Protein AF-X1AVU7-F1 (afdb_monomer)

Secondary structure (DSSP, 8-state):
-EEHHHHGGGS-EETTTTEE-HHHHHHTT--GGGSPPEE-TT-EEEE--HHHHHHTTPPTTPEEE----HHHHHT--

pLDDT: mean 89.73, std 10.01, range [40.91, 96.62]

Sequence (77 aa):
KTDWTQASRTMLFNINKLKWDKDFIKSVGIDFTKLPEAIPPGSIIGFVNCVVSEELDLPKGIPVIAAGGDQQCAATI

Organism: NCBI:txid412755

Nearest PDB structures (foldseek):
  3kzb-assembly1_A-2  TM=8.732E-01  e=1.433E-03  Chromobacterium violaceum
  5ya1-assembly2_B  TM=8.173E-01  e=2.157E-03  Escherichia coli K-12
  3hz6-assembly1_A  TM=8.773E-01  e=5.995E-03  Chromobacterium violaceum
  5ya0-assembly2_B  TM=8.107E-01  e=4.886E-03  Escherichia coli K-12
  5ya2-assembly2_B  TM=8.134E-01  e=5.995E-03  Escherichia coli K-12

Structure (mmCIF, N/CA/C/O backbone):
data_AF-X1AVU7-F1
#
_entry.id   AF-X1AVU7-F1
#
loop_
_atom_site.group_PDB
_atom_site.id
_atom_site.type_symbol
_atom_site.label_atom_id
_atom_site.label_alt_id
_atom_site.label_comp_id
_atom_site.label_asym_id
_atom_site.label_entity_id
_atom_site.label_seq_id
_atom_site.pdbx_PDB_ins_code
_atom_site.Cartn_x
_atom_site.Cartn_y
_atom_site.Cartn_z
_atom_site.occupancy
_atom_site.B_iso_or_equiv
_atom_site.auth_seq_id
_atom_site.auth_comp_id
_atom_site.auth_asym_id
_atom_site.auth_atom_id
_atom_site.pdbx_PDB_model_num
ATOM 1 N N . LYS A 1 1 ? 1.723 2.103 -1.288 1.00 89.38 1 LYS A N 1
ATOM 2 C CA . LYS A 1 1 ? 0.462 1.411 -1.656 1.00 89.38 1 LYS A CA 1
ATOM 3 C C . LYS A 1 1 ? 0.520 -0.012 -1.105 1.00 89.38 1 LYS A C 1
ATOM 5 O O . LYS A 1 1 ? 1.626 -0.518 -0.971 1.00 89.38 1 LYS A O 1
ATOM 10 N N . THR A 1 2 ? -0.609 -0.623 -0.758 1.00 90.62 2 THR A N 1
ATOM 11 C CA . THR A 1 2 ? -0.715 -2.016 -0.281 1.00 90.62 2 THR A CA 1
ATOM 12 C C . THR A 1 2 ? -1.966 -2.664 -0.870 1.00 90.62 2 THR A C 1
ATOM 14 O O . THR A 1 2 ? -2.942 -1.958 -1.114 1.00 90.62 2 THR A O 1
ATOM 17 N N . ASP A 1 3 ? -1.962 -3.968 -1.127 1.00 91.81 3 ASP A N 1
ATOM 18 C CA . ASP A 1 3 ? -3.149 -4.654 -1.633 1.00 91.81 3 ASP A CA 1
ATOM 19 C C . ASP A 1 3 ? -4.184 -4.906 -0.519 1.00 91.81 3 ASP A C 1
ATOM 21 O O . ASP A 1 3 ? -3.858 -4.960 0.671 1.00 91.81 3 ASP A O 1
ATOM 25 N N . TRP A 1 4 ? -5.455 -5.068 -0.894 1.00 92.38 4 TRP A N 1
ATOM 26 C CA . TRP A 1 4 ? -6.546 -5.310 0.059 1.00 92.38 4 TRP A CA 1
ATOM 27 C C . TRP A 1 4 ? -6.341 -6.541 0.939 1.00 92.38 4 TRP A C 1
ATOM 29 O O . TRP A 1 4 ? -6.777 -6.536 2.089 1.00 92.38 4 TRP A O 1
ATOM 39 N N . THR A 1 5 ? -5.668 -7.572 0.436 1.00 88.62 5 THR A N 1
ATOM 40 C CA . THR A 1 5 ? -5.447 -8.815 1.177 1.00 88.62 5 THR A CA 1
ATOM 41 C C . THR A 1 5 ? -4.407 -8.657 2.277 1.00 88.62 5 THR A C 1
ATOM 43 O O . THR A 1 5 ? -4.515 -9.284 3.330 1.00 88.62 5 THR A O 1
ATOM 46 N N . GLN A 1 6 ? -3.411 -7.797 2.071 1.00 89.31 6 GLN A N 1
ATOM 47 C CA . GLN A 1 6 ? -2.511 -7.374 3.140 1.00 89.31 6 GLN A CA 1
ATOM 48 C C . GLN A 1 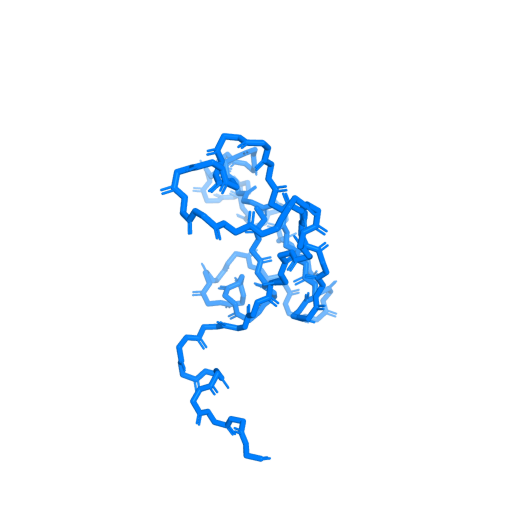6 ? -3.201 -6.409 4.100 1.00 89.31 6 GLN A C 1
ATOM 50 O O . GLN A 1 6 ? -3.120 -6.586 5.317 1.00 89.31 6 GLN A O 1
ATOM 55 N N . ALA A 1 7 ? -3.948 -5.433 3.573 1.00 91.56 7 ALA A N 1
ATOM 56 C CA . ALA A 1 7 ? -4.680 -4.474 4.393 1.00 91.56 7 ALA A CA 1
ATOM 57 C C . ALA A 1 7 ? -5.657 -5.170 5.357 1.00 91.56 7 ALA A C 1
ATOM 59 O O . ALA A 1 7 ? -5.705 -4.820 6.539 1.00 91.56 7 ALA A O 1
ATOM 60 N N . SER A 1 8 ? -6.368 -6.212 4.908 1.00 91.06 8 SER A N 1
ATOM 61 C CA . SER A 1 8 ? -7.322 -6.968 5.732 1.00 91.06 8 SER A CA 1
ATOM 62 C C . SER A 1 8 ? -6.690 -7.667 6.937 1.00 91.06 8 SER A C 1
ATOM 64 O O . SER A 1 8 ? -7.389 -7.947 7.905 1.00 91.06 8 SER A O 1
ATOM 66 N N . ARG A 1 9 ? -5.374 -7.923 6.926 1.00 90.75 9 ARG A N 1
ATOM 67 C CA . ARG A 1 9 ? -4.663 -8.588 8.035 1.00 90.75 9 ARG A CA 1
ATOM 68 C C . ARG A 1 9 ? -4.224 -7.650 9.154 1.00 90.75 9 ARG A C 1
ATOM 70 O O . ARG A 1 9 ? -3.734 -8.104 10.180 1.00 90.75 9 ARG A O 1
ATOM 77 N N . THR A 1 10 ? -4.407 -6.348 8.976 1.00 91.50 10 THR A N 1
ATOM 78 C CA . THR A 1 10 ? -3.997 -5.338 9.963 1.00 91.50 10 THR A CA 1
ATOM 79 C C . THR A 1 10 ? -5.018 -5.120 11.078 1.00 91.50 10 THR A C 1
ATOM 81 O O . THR A 1 10 ? -4.720 -4.407 12.029 1.00 91.50 10 THR A O 1
ATOM 84 N N . MET A 1 11 ? -6.236 -5.663 10.944 1.00 92.88 11 MET A N 1
ATOM 85 C CA . MET A 1 11 ? -7.402 -5.349 11.789 1.00 92.88 11 MET A CA 1
ATOM 86 C C . MET A 1 11 ? -7.847 -3.872 11.753 1.00 92.88 11 MET A C 1
ATOM 88 O O . MET A 1 11 ? -8.771 -3.495 12.465 1.00 92.88 11 MET A O 1
ATOM 92 N N . LEU A 1 12 ? -7.243 -3.038 10.897 1.00 95.06 12 LEU A N 1
ATOM 93 C CA . LEU A 1 12 ? -7.594 -1.623 10.701 1.00 95.06 12 LEU A CA 1
ATOM 94 C C . LEU A 1 12 ? -8.427 -1.389 9.427 1.00 95.06 12 LEU A C 1
ATOM 96 O O . LEU A 1 12 ? -8.829 -0.262 9.129 1.00 95.06 12 LEU A O 1
ATOM 100 N N . PHE A 1 13 ? -8.645 -2.436 8.633 1.00 96.00 13 PHE A N 1
ATOM 101 C CA . PHE A 1 13 ? -9.290 -2.371 7.327 1.00 96.00 13 PHE A CA 1
ATOM 102 C C . PHE A 1 13 ? -10.701 -2.957 7.378 1.00 96.00 13 PHE A C 1
ATOM 104 O O . PHE A 1 13 ? -10.912 -4.086 7.819 1.00 96.00 13 PHE A O 1
ATOM 111 N N . ASN A 1 14 ? -11.676 -2.203 6.881 1.00 94.75 14 ASN A N 1
ATOM 112 C CA . ASN A 1 14 ? -1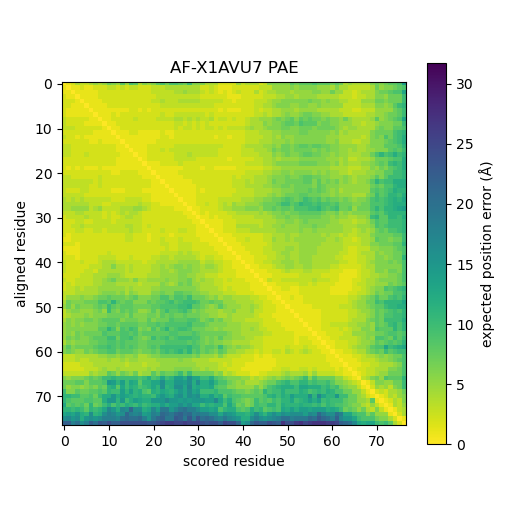3.057 -2.642 6.785 1.00 94.75 14 ASN A CA 1
ATOM 113 C C . ASN A 1 14 ? -13.249 -3.470 5.507 1.00 94.75 14 ASN A C 1
ATOM 115 O O . ASN A 1 14 ? -13.366 -2.916 4.413 1.00 94.75 14 ASN A O 1
ATOM 119 N N . ILE A 1 15 ? -13.313 -4.795 5.648 1.00 93.50 15 ILE A N 1
ATOM 120 C CA . ILE A 1 15 ? -13.420 -5.730 4.515 1.00 93.50 15 ILE A CA 1
ATOM 121 C C . ILE A 1 15 ? -14.743 -5.621 3.745 1.00 93.50 15 ILE A C 1
ATOM 123 O O . ILE A 1 15 ? -14.768 -5.886 2.550 1.00 93.50 15 ILE A O 1
ATOM 127 N N . ASN A 1 16 ? -15.824 -5.165 4.386 1.00 93.88 16 ASN A N 1
ATOM 128 C CA . ASN A 1 16 ? -17.116 -4.979 3.715 1.00 93.88 16 ASN A CA 1
ATOM 129 C C . ASN A 1 16 ? -17.114 -3.736 2.813 1.00 93.88 16 ASN A C 1
ATOM 131 O O . ASN A 1 16 ? -17.813 -3.689 1.807 1.00 93.88 16 ASN A O 1
ATOM 135 N N . LYS A 1 17 ? -16.336 -2.711 3.186 1.00 94.69 17 LYS A N 1
ATOM 136 C CA . LYS A 1 17 ? -16.210 -1.446 2.442 1.00 94.69 17 LYS A CA 1
ATOM 137 C C . LYS A 1 17 ? -14.947 -1.369 1.582 1.00 94.69 17 LYS A C 1
ATOM 139 O O . LYS A 1 17 ? -14.803 -0.404 0.834 1.00 94.69 17 LYS A O 1
ATOM 144 N N . LEU A 1 18 ? -14.037 -2.335 1.726 1.00 93.88 18 LEU A N 1
ATOM 145 C CA . LEU A 1 18 ? -12.720 -2.391 1.086 1.00 93.88 18 LEU A CA 1
ATOM 146 C C . LEU A 1 18 ? -11.910 -1.097 1.280 1.00 93.88 18 LEU A C 1
ATOM 148 O O . LEU A 1 18 ? -11.263 -0.593 0.362 1.00 93.88 18 LEU A O 1
ATOM 152 N N . L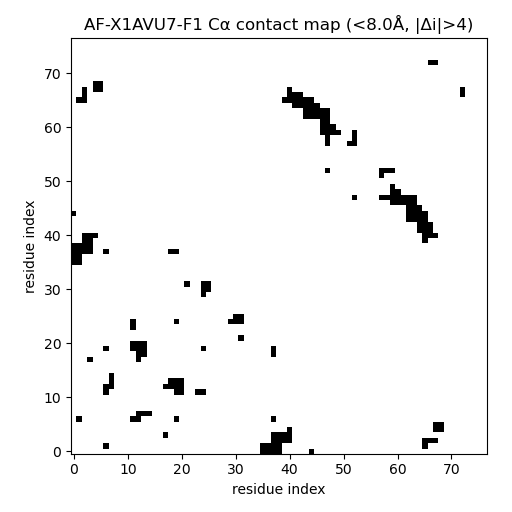YS A 1 19 ? -11.969 -0.533 2.493 1.00 95.94 19 LYS A N 1
ATOM 153 C CA . LYS A 1 19 ? -11.298 0.721 2.866 1.00 95.94 19 LYS A CA 1
ATOM 154 C C . LYS A 1 19 ? -10.798 0.667 4.303 1.00 95.94 19 LYS A C 1
ATOM 156 O O . LYS A 1 19 ? -11.374 -0.013 5.146 1.00 95.94 19 LYS A O 1
ATOM 161 N N . TRP A 1 20 ? -9.767 1.453 4.591 1.00 96.56 20 TRP A N 1
ATOM 162 C CA . TRP A 1 20 ? -9.329 1.730 5.957 1.00 96.56 20 TRP A CA 1
ATOM 163 C C . TRP A 1 20 ? -10.474 2.275 6.819 1.00 96.56 20 TRP A C 1
ATOM 165 O O . TRP A 1 20 ? -11.189 3.191 6.397 1.00 96.56 20 TRP A O 1
ATOM 175 N N . ASP A 1 21 ? -10.624 1.737 8.027 1.00 96.38 21 ASP A N 1
ATOM 176 C CA . ASP A 1 21 ? -11.641 2.173 8.979 1.00 96.38 21 ASP A CA 1
ATOM 177 C C . ASP A 1 21 ? -11.141 3.388 9.772 1.00 96.38 21 ASP A C 1
ATOM 179 O O . ASP A 1 21 ? -10.473 3.269 10.798 1.00 96.38 21 ASP A O 1
ATOM 183 N N . LYS A 1 22 ? -11.399 4.586 9.237 1.00 94.38 22 LYS A N 1
ATOM 184 C CA . LYS A 1 22 ? -10.864 5.846 9.778 1.00 94.38 22 LYS A CA 1
ATOM 185 C C . LYS A 1 22 ? -11.286 6.108 11.224 1.00 94.38 22 LYS A C 1
ATOM 187 O O . LYS A 1 22 ? -10.485 6.647 11.987 1.00 94.38 22 LYS A O 1
ATOM 192 N N . ASP A 1 23 ? -12.510 5.736 11.586 1.00 93.81 23 ASP A N 1
ATOM 193 C CA . ASP A 1 23 ? -13.040 5.954 12.931 1.00 93.81 23 ASP A CA 1
ATOM 194 C C . ASP A 1 23 ? -12.333 5.034 13.928 1.00 93.81 23 ASP A C 1
ATOM 196 O O . ASP A 1 23 ? -11.856 5.495 14.969 1.00 93.81 23 ASP A O 1
ATOM 200 N N . PHE A 1 24 ? -12.157 3.759 13.565 1.00 94.06 24 PHE A N 1
ATOM 201 C CA . PHE A 1 24 ? -11.406 2.813 14.383 1.00 94.06 24 PHE A CA 1
ATOM 202 C C . PHE A 1 24 ? -9.926 3.200 14.507 1.00 94.06 24 PHE A C 1
ATOM 204 O O . PHE A 1 24 ? -9.408 3.273 15.620 1.00 94.06 24 PHE A O 1
ATOM 211 N N . ILE A 1 25 ? -9.262 3.537 13.397 1.00 95.81 25 ILE A N 1
ATOM 212 C CA . ILE A 1 25 ? -7.854 3.978 13.361 1.00 95.81 25 ILE A CA 1
ATOM 213 C C . ILE A 1 25 ? -7.625 5.178 14.290 1.00 95.81 25 ILE A C 1
ATOM 215 O O . ILE A 1 25 ? -6.668 5.193 15.066 1.00 95.81 25 ILE A O 1
ATOM 219 N N . LYS A 1 26 ? -8.534 6.160 14.260 1.00 94.50 26 LYS A N 1
ATOM 220 C CA . LYS A 1 26 ? -8.488 7.317 15.159 1.00 94.50 26 LYS A CA 1
ATOM 221 C C . LYS A 1 26 ? -8.686 6.910 16.622 1.00 94.50 26 LYS A C 1
ATOM 223 O O . LYS A 1 26 ? -8.006 7.454 17.489 1.00 94.50 26 LYS A O 1
ATOM 228 N N . SER A 1 27 ? -9.582 5.960 16.900 1.00 95.25 27 SER A N 1
ATOM 229 C CA . SER A 1 27 ? -9.866 5.487 18.264 1.00 95.25 27 SER A CA 1
ATOM 230 C C . SER A 1 27 ? -8.665 4.810 18.936 1.00 95.25 27 SER A C 1
ATOM 232 O O . SER A 1 27 ? -8.486 4.952 20.142 1.00 95.25 27 SER A O 1
ATOM 234 N N . VAL A 1 28 ? -7.805 4.145 18.157 1.00 95.12 28 VAL A N 1
ATOM 235 C CA . VAL A 1 28 ? -6.576 3.494 18.647 1.00 95.12 28 VAL A CA 1
ATOM 236 C C . VAL A 1 28 ? -5.350 4.416 18.605 1.00 95.12 28 VAL A C 1
ATOM 238 O O . VAL A 1 28 ? -4.234 3.976 18.872 1.00 95.12 28 VAL A O 1
ATOM 241 N N . GLY A 1 29 ? -5.538 5.699 18.273 1.00 94.00 29 GLY A N 1
ATOM 242 C CA . GLY A 1 29 ? -4.477 6.709 18.278 1.00 94.00 29 GLY A CA 1
ATOM 243 C C . GLY A 1 29 ? -3.455 6.570 17.145 1.00 94.00 29 GLY A C 1
ATOM 244 O O . GLY A 1 29 ? -2.351 7.102 17.253 1.00 94.00 29 GLY A O 1
ATOM 245 N N . ILE A 1 30 ? -3.794 5.863 16.062 1.00 94.12 30 ILE A N 1
ATOM 246 C CA . ILE A 1 30 ? -2.910 5.709 14.904 1.00 94.12 30 ILE A CA 1
ATOM 247 C C . ILE A 1 30 ? -3.108 6.886 13.946 1.00 94.12 30 ILE A C 1
ATOM 249 O O . ILE A 1 30 ? -4.225 7.268 13.597 1.00 94.12 30 ILE A O 1
ATOM 253 N N . ASP A 1 3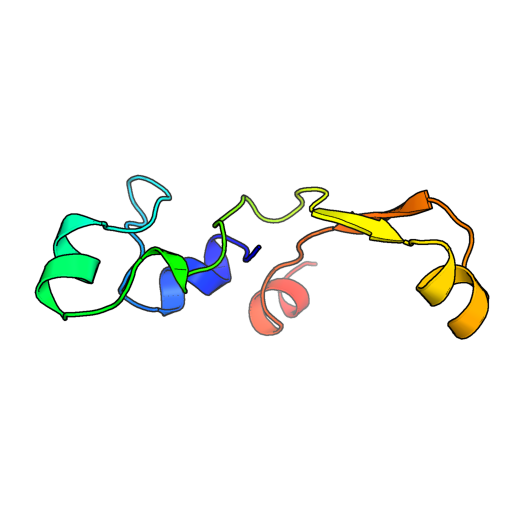1 ? -1.993 7.443 13.479 1.00 93.88 31 ASP A N 1
ATOM 254 C CA . ASP A 1 31 ? -1.988 8.452 12.426 1.00 93.88 31 ASP A CA 1
ATOM 255 C C . ASP A 1 31 ? -2.312 7.811 11.070 1.00 93.88 31 ASP A C 1
ATOM 257 O O . ASP A 1 31 ? -1.522 7.042 10.516 1.00 93.88 31 ASP A O 1
ATOM 261 N N . PHE A 1 32 ? -3.478 8.161 10.523 1.00 92.50 32 PHE A N 1
ATOM 262 C CA . PHE A 1 32 ? -3.959 7.669 9.235 1.00 92.50 32 PHE A CA 1
ATOM 263 C C . PHE A 1 32 ? -2.980 7.937 8.084 1.00 92.50 32 PHE A C 1
ATOM 265 O O . PHE A 1 32 ? -2.908 7.140 7.153 1.00 92.50 32 PHE A O 1
ATOM 272 N N . THR A 1 33 ? -2.209 9.029 8.134 1.00 93.88 33 THR A N 1
ATOM 273 C CA . THR A 1 33 ? -1.283 9.402 7.049 1.00 93.88 33 THR A CA 1
ATOM 274 C C . THR A 1 33 ? -0.104 8.440 6.909 1.00 93.88 33 THR A C 1
ATOM 276 O O . THR A 1 33 ? 0.526 8.386 5.855 1.00 93.88 33 THR A O 1
ATOM 279 N N . LYS A 1 34 ? 0.164 7.635 7.944 1.00 93.12 34 LYS A N 1
ATOM 280 C CA . LYS A 1 34 ? 1.198 6.594 7.930 1.00 93.12 34 LYS A CA 1
ATOM 281 C C . LYS A 1 34 ? 0.732 5.304 7.262 1.00 93.12 34 LYS A C 1
ATOM 283 O O . LYS A 1 34 ? 1.562 4.451 6.954 1.00 93.12 34 LYS A O 1
ATOM 288 N N . LEU A 1 35 ? -0.575 5.136 7.053 1.00 93.94 35 LEU A N 1
ATOM 289 C CA . LEU A 1 35 ? -1.104 3.958 6.382 1.00 93.94 35 LEU A CA 1
ATOM 290 C C . LEU A 1 35 ? -0.967 4.116 4.863 1.00 93.94 35 LEU A C 1
ATOM 292 O O . LEU A 1 35 ? -1.335 5.155 4.309 1.00 93.94 35 LEU A O 1
ATOM 296 N N . PRO A 1 36 ? -0.467 3.092 4.156 1.00 93.56 36 PRO A N 1
ATOM 297 C CA . PRO A 1 36 ? -0.398 3.136 2.706 1.00 93.56 36 PRO A CA 1
ATOM 298 C C . PRO A 1 36 ? -1.805 3.155 2.098 1.00 93.56 36 PRO A C 1
ATOM 300 O O . PRO A 1 36 ? -2.740 2.555 2.623 1.00 93.56 36 PRO A O 1
ATOM 303 N N . GLU A 1 37 ? -1.949 3.773 0.928 1.00 94.00 37 GLU A N 1
ATOM 304 C CA . GLU A 1 37 ? -3.157 3.626 0.110 1.00 94.00 37 GLU A CA 1
ATOM 305 C C . GLU A 1 37 ? -3.430 2.138 -0.178 1.00 94.00 37 GLU A C 1
ATOM 307 O O . GLU A 1 37 ? -2.539 1.433 -0.668 1.00 94.00 37 GLU A O 1
ATOM 312 N N . ALA A 1 38 ? -4.644 1.678 0.142 1.00 94.12 38 ALA A N 1
ATOM 313 C CA . ALA A 1 38 ? -5.089 0.305 -0.066 1.00 94.12 38 ALA A CA 1
ATOM 314 C C . ALA A 1 38 ? -5.778 0.160 -1.430 1.00 94.12 38 ALA A C 1
ATOM 316 O O . ALA A 1 38 ? -6.729 0.883 -1.729 1.00 94.12 38 ALA A O 1
ATOM 317 N N . ILE A 1 39 ? -5.316 -0.787 -2.240 1.00 93.75 39 ILE A N 1
ATOM 318 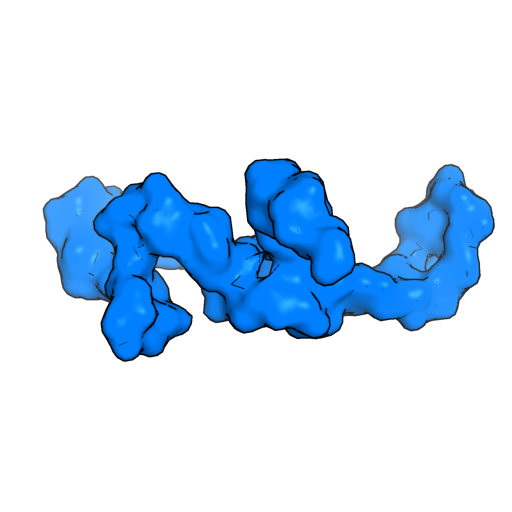C CA . ILE A 1 39 ? -5.711 -0.958 -3.643 1.00 93.75 39 ILE A CA 1
ATOM 319 C C . ILE A 1 39 ? -6.107 -2.414 -3.941 1.00 93.75 39 ILE A C 1
ATOM 321 O O . ILE A 1 39 ? -5.662 -3.321 -3.235 1.00 93.75 39 ILE A O 1
ATOM 325 N N . PRO A 1 40 ? -6.916 -2.671 -4.983 1.00 91.62 40 PRO A N 1
ATOM 326 C CA . PRO A 1 40 ? -7.208 -4.035 -5.407 1.00 91.62 40 PRO A CA 1
ATOM 327 C C . PRO A 1 40 ? -5.927 -4.794 -5.804 1.00 91.62 40 PRO A C 1
ATOM 329 O O . PRO A 1 40 ? -5.057 -4.200 -6.457 1.00 91.62 40 PRO A O 1
ATOM 332 N N . PRO A 1 41 ? -5.813 -6.099 -5.493 1.00 88.31 41 PRO A 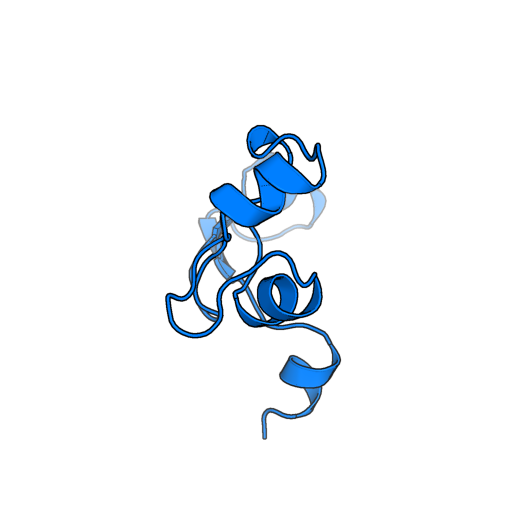N 1
ATOM 333 C CA . PRO A 1 41 ? -4.790 -6.959 -6.086 1.00 88.31 41 PRO A CA 1
ATOM 334 C C . PRO A 1 41 ? -4.850 -6.914 -7.621 1.00 88.31 41 PRO A C 1
ATOM 336 O O . PRO A 1 41 ? -5.922 -6.759 -8.204 1.00 88.31 41 PRO A O 1
ATOM 339 N N . GLY A 1 42 ? -3.701 -7.023 -8.283 1.00 88.75 42 GLY A N 1
ATOM 340 C CA . GLY A 1 42 ? -3.588 -6.924 -9.742 1.00 88.75 42 GLY A CA 1
ATOM 341 C C . GLY A 1 42 ? -3.566 -5.491 -10.288 1.00 88.75 42 GLY A C 1
ATOM 342 O O . GLY A 1 42 ? -3.417 -5.296 -11.492 1.00 88.75 42 GLY A O 1
ATOM 343 N N . SER A 1 43 ? -3.667 -4.471 -9.432 1.00 91.69 43 SER A N 1
ATOM 344 C CA . SER A 1 43 ? -3.570 -3.073 -9.865 1.00 91.69 43 SER A CA 1
ATOM 345 C C . SER A 1 43 ? -2.138 -2.699 -10.256 1.00 91.69 43 SER A C 1
ATOM 347 O O . SER A 1 43 ? -1.189 -3.023 -9.540 1.00 91.69 43 SER A O 1
ATOM 349 N N . ILE A 1 44 ? -1.974 -1.928 -11.334 1.00 93.88 44 ILE A N 1
ATOM 350 C CA . ILE A 1 44 ? -0.693 -1.287 -11.663 1.00 93.88 44 ILE A CA 1
ATOM 351 C C . ILE A 1 44 ? -0.429 -0.182 -10.632 1.00 93.88 44 ILE A C 1
ATOM 353 O O . ILE A 1 44 ? -1.200 0.771 -10.506 1.00 93.88 44 ILE A O 1
ATOM 357 N N . ILE A 1 45 ? 0.665 -0.297 -9.881 1.00 93.50 45 ILE A N 1
ATOM 358 C CA . ILE A 1 45 ? 1.034 0.660 -8.826 1.00 93.50 45 ILE A CA 1
ATOM 359 C C . ILE A 1 45 ? 2.012 1.729 -9.277 1.00 93.50 45 ILE A C 1
ATOM 361 O O . ILE A 1 45 ? 2.121 2.763 -8.607 1.00 93.50 45 ILE A O 1
ATOM 365 N N . GLY A 1 46 ? 2.669 1.496 -10.405 1.00 93.62 46 GLY A N 1
ATOM 366 C CA . GLY A 1 46 ? 3.623 2.394 -11.023 1.00 93.62 46 GLY A CA 1
ATOM 367 C C . GLY A 1 46 ? 4.346 1.701 -12.166 1.00 93.62 46 GLY A C 1
ATOM 368 O O . GLY A 1 46 ? 3.932 0.641 -12.635 1.00 93.62 46 GLY A O 1
ATOM 369 N N . PHE A 1 47 ? 5.447 2.308 -12.582 1.00 96.00 47 PHE A N 1
ATOM 370 C CA . PHE A 1 47 ? 6.305 1.800 -13.639 1.00 96.00 47 PHE A CA 1
ATOM 371 C C . PHE A 1 47 ? 7.756 1.864 -13.176 1.00 96.00 47 PHE A C 1
ATOM 373 O O . PHE A 1 47 ? 8.111 2.733 -12.374 1.00 96.00 47 PHE A O 1
ATOM 380 N N . VAL A 1 48 ? 8.589 0.955 -13.679 1.00 95.00 48 VAL A N 1
ATOM 381 C CA . VAL A 1 48 ? 10.034 0.983 -13.435 1.00 95.00 48 VAL A CA 1
ATOM 382 C C . VAL A 1 48 ? 10.590 2.329 -13.908 1.00 95.00 48 VAL A C 1
ATOM 384 O O . VAL A 1 48 ? 10.428 2.710 -15.071 1.00 95.00 48 VAL A O 1
ATOM 387 N N . ASN A 1 49 ? 11.206 3.065 -12.979 1.00 93.31 49 ASN A N 1
ATOM 388 C CA . ASN A 1 49 ? 11.801 4.373 -13.242 1.00 93.31 49 ASN A CA 1
ATOM 389 C C . ASN A 1 49 ? 13.211 4.231 -13.845 1.00 93.31 49 ASN A C 1
ATOM 391 O O . ASN A 1 49 ? 13.768 3.136 -13.886 1.00 93.31 49 ASN A O 1
ATOM 395 N N . CYS A 1 50 ? 13.796 5.341 -14.308 1.00 92.81 50 CYS A N 1
ATOM 396 C CA . CYS A 1 50 ? 15.117 5.323 -14.944 1.00 92.81 50 CYS A CA 1
ATOM 397 C C . CYS A 1 50 ? 16.214 4.752 -14.039 1.00 92.81 50 CYS A C 1
ATOM 399 O O . CYS A 1 50 ? 17.019 3.966 -14.517 1.00 92.81 50 CYS A O 1
ATOM 401 N N . VAL A 1 51 ? 16.209 5.108 -12.751 1.00 95.12 51 VAL A N 1
ATOM 402 C CA . VAL A 1 51 ? 17.238 4.675 -11.793 1.00 95.12 51 VAL A CA 1
ATOM 403 C C . VAL A 1 51 ? 17.215 3.154 -11.629 1.00 95.12 51 V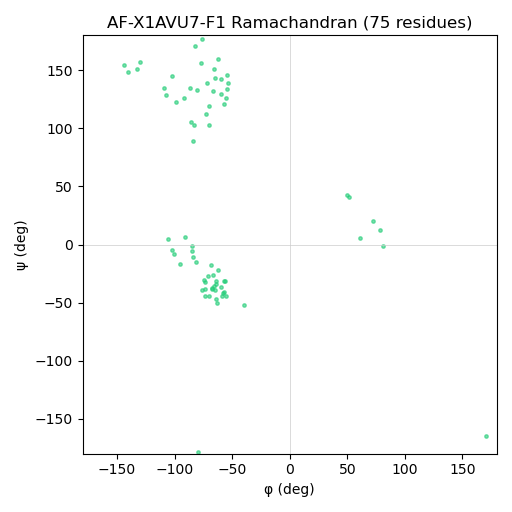AL A C 1
ATOM 405 O O . VAL A 1 51 ? 18.234 2.503 -11.808 1.00 95.12 51 VAL A O 1
ATOM 408 N N . VAL A 1 52 ? 16.037 2.578 -11.373 1.00 93.62 52 VAL A N 1
ATOM 409 C CA . VAL A 1 52 ? 15.862 1.126 -11.198 1.00 93.62 52 VAL A CA 1
ATOM 410 C C . VAL A 1 52 ? 16.105 0.371 -12.507 1.00 93.62 52 VAL A C 1
ATOM 412 O O . VAL A 1 52 ? 16.662 -0.721 -12.496 1.00 93.62 52 VAL A O 1
ATOM 415 N N . SER A 1 53 ? 15.692 0.948 -13.638 1.00 95.00 53 SER A N 1
ATOM 416 C CA . SER A 1 53 ? 15.954 0.395 -14.971 1.00 95.00 53 SER A CA 1
ATOM 417 C C . SER A 1 53 ? 17.452 0.241 -15.235 1.00 95.00 53 SER A C 1
ATOM 419 O O . SER A 1 53 ? 17.872 -0.807 -15.711 1.00 95.00 53 SER A O 1
ATOM 421 N N . GLU A 1 54 ? 18.247 1.254 -14.892 1.00 95.25 54 GLU A N 1
ATOM 422 C CA . GLU A 1 54 ? 19.701 1.256 -15.082 1.00 95.25 54 GLU A CA 1
ATOM 423 C C . GLU A 1 54 ? 20.418 0.342 -14.079 1.00 95.25 54 GLU A C 1
ATOM 425 O O . GLU A 1 54 ? 21.355 -0.355 -14.452 1.00 95.25 54 GLU A O 1
ATOM 430 N N . GLU A 1 55 ? 19.959 0.297 -12.826 1.00 96.62 55 GLU A N 1
ATOM 431 C CA . GLU A 1 55 ? 20.542 -0.555 -11.782 1.00 96.62 55 GLU A CA 1
ATOM 432 C C . GLU A 1 55 ? 20.328 -2.054 -12.044 1.00 96.62 55 GLU A C 1
ATOM 434 O O . GLU A 1 55 ? 21.214 -2.863 -11.774 1.00 96.62 55 GLU A O 1
ATOM 439 N N . LEU A 1 56 ? 19.155 -2.427 -12.564 1.00 95.12 56 LEU A N 1
ATOM 440 C CA . LEU A 1 56 ? 18.748 -3.825 -12.740 1.00 95.12 56 LEU A CA 1
ATOM 441 C C . LEU A 1 56 ? 18.799 -4.311 -14.197 1.00 95.12 56 LEU A C 1
ATOM 443 O O . LEU A 1 56 ? 18.359 -5.427 -14.464 1.00 95.12 56 LEU A O 1
ATOM 447 N N . ASP A 1 57 ? 19.291 -3.485 -15.127 1.00 95.62 57 ASP A N 1
ATOM 448 C CA . ASP A 1 57 ? 19.276 -3.740 -16.579 1.00 95.62 57 ASP A CA 1
ATOM 449 C C . ASP A 1 57 ? 17.881 -4.150 -17.100 1.00 95.62 57 ASP A C 1
ATOM 451 O O . ASP A 1 57 ? 17.695 -5.084 -17.882 1.00 95.62 57 ASP A O 1
ATOM 455 N N . LEU A 1 58 ? 16.851 -3.452 -16.612 1.00 94.50 58 LEU A N 1
ATOM 456 C CA . LEU A 1 58 ? 15.455 -3.683 -16.981 1.00 94.50 58 LEU A CA 1
ATOM 457 C C . LEU A 1 58 ? 14.967 -2.622 -17.974 1.00 94.50 58 LEU A C 1
ATOM 459 O O . LEU A 1 58 ? 15.300 -1.446 -17.822 1.00 94.50 58 LEU A O 1
ATOM 463 N N . PRO A 1 59 ? 14.095 -2.971 -18.938 1.00 93.75 59 PRO A N 1
ATOM 464 C CA . PRO A 1 59 ? 13.434 -1.983 -19.783 1.00 93.75 59 PRO A CA 1
ATOM 465 C C . PRO A 1 59 ? 12.704 -0.886 -18.988 1.00 93.75 59 PRO A C 1
ATOM 467 O O . PRO A 1 59 ? 12.003 -1.144 -18.003 1.00 93.75 59 PRO A O 1
ATOM 470 N N . LYS A 1 60 ? 12.824 0.363 -19.455 1.00 92.12 60 LYS A N 1
ATOM 471 C CA . LYS A 1 60 ? 12.089 1.504 -18.888 1.00 92.12 60 LYS A CA 1
ATOM 472 C C . LYS A 1 60 ? 10.590 1.330 -19.109 1.00 92.12 60 LYS A C 1
ATOM 474 O O . LYS A 1 60 ? 10.155 0.872 -20.162 1.00 92.12 60 LYS A O 1
ATOM 479 N N . GLY A 1 61 ? 9.794 1.743 -18.124 1.00 91.81 61 GLY A N 1
ATOM 480 C CA . GLY A 1 61 ? 8.338 1.740 -18.259 1.00 91.81 61 GLY A CA 1
ATOM 481 C C . GLY A 1 61 ? 7.679 0.369 -18.089 1.00 91.81 61 GLY A C 1
ATOM 482 O O . GLY A 1 61 ? 6.494 0.244 -18.385 1.00 91.81 61 GLY A O 1
ATOM 483 N N . ILE A 1 62 ? 8.394 -0.649 -17.594 1.00 95.31 62 ILE A N 1
ATOM 484 C CA . ILE A 1 62 ? 7.768 -1.924 -17.214 1.00 95.31 62 ILE A CA 1
ATOM 485 C C . ILE A 1 62 ? 6.712 -1.666 -16.127 1.00 95.31 62 ILE A C 1
ATOM 487 O O . ILE A 1 62 ? 7.029 -1.002 -15.132 1.00 95.31 62 ILE A O 1
ATOM 491 N N . PRO A 1 63 ? 5.471 -2.166 -16.283 1.00 94.25 63 PRO A N 1
ATOM 492 C CA . PRO A 1 63 ? 4.436 -2.004 -15.272 1.00 94.25 63 PRO A CA 1
ATOM 493 C C . PRO A 1 63 ? 4.791 -2.780 -14.001 1.00 94.25 63 PRO A C 1
ATOM 495 O O . PRO A 1 63 ? 5.122 -3.963 -14.045 1.00 94.25 63 PRO A O 1
ATOM 498 N N . VAL A 1 64 ? 4.670 -2.115 -12.854 1.00 92.38 64 VAL A N 1
ATOM 499 C CA . VAL A 1 64 ? 4.787 -2.734 -11.531 1.00 92.38 64 VAL A CA 1
ATOM 500 C C . VAL A 1 64 ? 3.380 -2.991 -11.012 1.00 92.38 64 VAL A C 1
ATOM 502 O O . VAL A 1 64 ? 2.581 -2.060 -10.900 1.00 92.38 64 VAL A O 1
ATOM 505 N N . ILE A 1 65 ? 3.071 -4.246 -10.692 1.00 91.81 65 ILE A N 1
ATOM 506 C CA . ILE A 1 65 ? 1.729 -4.690 -10.301 1.00 91.81 65 ILE A CA 1
ATOM 507 C C . ILE A 1 65 ? 1.721 -5.035 -8.809 1.00 91.81 65 ILE A C 1
ATOM 509 O O . ILE A 1 65 ? 2.620 -5.717 -8.320 1.00 91.81 65 ILE A O 1
ATOM 513 N N . ALA A 1 66 ? 0.702 -4.577 -8.079 1.00 87.38 66 ALA A N 1
ATOM 514 C CA . ALA A 1 66 ? 0.452 -5.037 -6.717 1.00 87.38 66 ALA A CA 1
ATOM 515 C C . ALA A 1 66 ? -0.042 -6.483 -6.746 1.00 87.38 66 ALA A C 1
ATOM 517 O O . ALA A 1 66 ? -1.201 -6.749 -7.066 1.00 87.38 66 ALA A O 1
ATOM 518 N N . ALA A 1 67 ? 0.847 -7.410 -6.416 1.00 82.38 67 ALA A N 1
ATOM 519 C CA . ALA A 1 67 ? 0.479 -8.788 -6.138 1.00 82.38 67 ALA A CA 1
ATOM 520 C C . ALA A 1 67 ? -0.154 -8.917 -4.738 1.00 82.38 67 ALA A C 1
ATOM 522 O O . ALA A 1 67 ? -0.248 -7.941 -3.992 1.00 82.38 67 ALA A O 1
ATOM 523 N N . GLY A 1 68 ? -0.591 -10.127 -4.393 1.00 76.19 68 GLY A N 1
ATOM 524 C CA . GLY A 1 68 ? -0.966 -10.466 -3.022 1.00 76.19 68 GLY A CA 1
ATOM 525 C C . GLY A 1 68 ? 0.254 -10.767 -2.146 1.00 76.19 68 GLY A C 1
ATOM 526 O O . GLY A 1 68 ? 1.404 -10.735 -2.588 1.00 76.19 68 GLY A O 1
ATOM 527 N N . GLY A 1 69 ? 0.000 -11.107 -0.885 1.00 74.62 69 GLY A N 1
ATOM 528 C CA . GLY A 1 69 ? 1.006 -11.717 -0.022 1.00 74.62 69 GLY A CA 1
ATOM 529 C C . GLY A 1 69 ? 1.476 -13.076 -0.546 1.00 74.62 69 GLY A C 1
ATOM 530 O O . GLY A 1 69 ? 0.780 -13.741 -1.310 1.00 74.62 69 GLY A O 1
ATOM 531 N N . ASP A 1 70 ? 2.645 -13.501 -0.082 1.00 78.12 70 ASP A N 1
ATOM 532 C CA . ASP A 1 70 ? 3.274 -14.797 -0.363 1.00 78.12 70 ASP A CA 1
ATOM 533 C C . ASP A 1 70 ? 2.299 -15.989 -0.397 1.00 78.12 70 ASP A C 1
ATOM 535 O O . ASP A 1 70 ? 2.239 -16.703 -1.395 1.00 78.12 70 ASP A O 1
ATOM 539 N N . GLN A 1 71 ? 1.475 -16.165 0.639 1.00 65.69 71 GLN A N 1
ATOM 540 C CA . GLN A 1 71 ? 0.497 -17.255 0.724 1.00 65.69 71 GLN A CA 1
ATOM 541 C C . GLN A 1 71 ? -0.592 -17.178 -0.356 1.00 65.69 71 GLN A C 1
ATOM 543 O O . GLN A 1 71 ? -1.057 -18.209 -0.831 1.00 65.69 71 GLN A O 1
ATOM 548 N N . GLN A 1 72 ? -1.006 -15.971 -0.751 1.00 67.06 72 GLN A N 1
ATOM 549 C CA . GLN A 1 72 ? -2.016 -15.777 -1.798 1.00 67.06 72 GL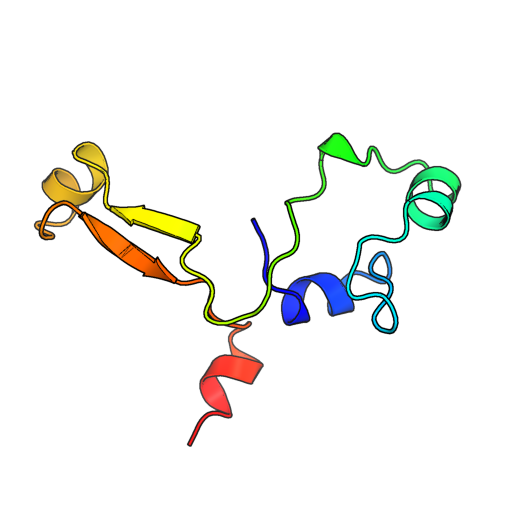N A CA 1
ATOM 550 C C . GLN A 1 72 ? -1.413 -16.007 -3.185 1.00 67.06 72 GLN A C 1
ATOM 552 O O . GLN A 1 72 ? -2.035 -16.646 -4.030 1.00 67.06 72 GLN A O 1
ATOM 557 N N . CYS A 1 73 ? -0.178 -15.550 -3.394 1.00 68.75 73 CYS A N 1
ATOM 558 C CA . CYS A 1 73 ? 0.562 -15.782 -4.630 1.00 68.75 73 CYS A CA 1
ATOM 559 C C . CYS A 1 73 ? 0.890 -17.269 -4.828 1.00 68.75 73 CYS A C 1
ATOM 561 O O . CYS A 1 73 ? 0.816 -17.758 -5.949 1.00 68.75 73 CYS A O 1
ATOM 563 N N . ALA A 1 74 ? 1.180 -18.007 -3.753 1.00 67.38 74 ALA A N 1
ATOM 564 C CA . ALA A 1 74 ? 1.452 -19.443 -3.815 1.00 67.38 74 ALA A CA 1
ATOM 565 C C . ALA A 1 74 ? 0.208 -20.299 -4.121 1.00 67.38 74 ALA A C 1
ATOM 567 O O . ALA A 1 74 ? 0.338 -21.390 -4.666 1.00 67.38 74 ALA A O 1
ATOM 568 N N . ALA A 1 75 ? -0.990 -19.824 -3.773 1.00 70.12 75 ALA A N 1
ATOM 569 C CA . ALA A 1 75 ? -2.241 -20.555 -3.980 1.00 70.12 75 ALA A CA 1
ATOM 570 C C . ALA A 1 75 ? -2.847 -20.370 -5.385 1.00 70.12 75 ALA A C 1
ATOM 572 O O . ALA A 1 75 ? -3.905 -20.930 -5.670 1.00 70.12 75 ALA A O 1
ATOM 573 N N . THR A 1 76 ? -2.215 -19.570 -6.249 1.00 55.75 76 THR A N 1
ATOM 574 C CA . THR A 1 76 ? -2.708 -19.311 -7.606 1.00 55.75 76 THR A CA 1
ATOM 575 C C . THR A 1 76 ? -2.204 -20.415 -8.541 1.00 55.75 76 THR A C 1
ATOM 577 O O . THR A 1 76 ? -1.019 -20.443 -8.867 1.00 55.75 76 THR A O 1
ATOM 580 N N . ILE A 1 77 ? -3.098 -21.332 -8.930 1.00 40.91 77 ILE A N 1
ATOM 581 C CA . ILE A 1 77 ? -2.884 -22.388 -9.938 1.00 40.91 77 ILE A CA 1
ATOM 582 C C . ILE A 1 77 ? -3.774 -22.114 -11.145 1.00 40.91 77 ILE A C 1
ATOM 584 O O . ILE A 1 77 ? -4.948 -21.740 -10.912 1.00 40.91 77 ILE A O 1
#

Radius of gyration: 15.49 Å; Cα contacts (8 Å, |Δi|>4): 98; chains: 1; bounding box: 38×32×38 Å

Solvent-a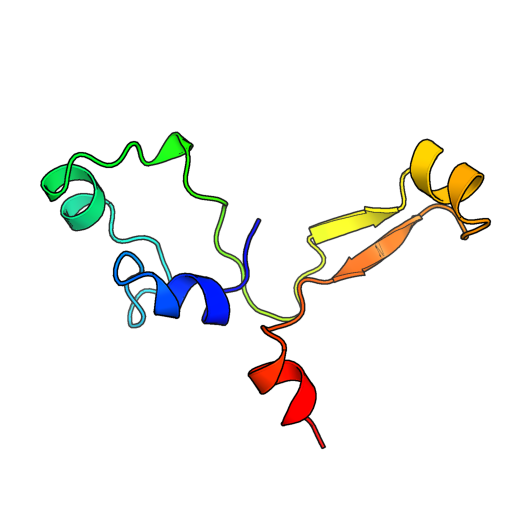ccessible surface area (backbone atoms only — not comparable to full-atom values): 4702 Å² total; per-residue (Å²): 108,42,24,47,73,57,44,51,73,67,79,47,34,34,76,92,75,71,40,72,35,64,69,60,35,52,74,74,70,49,66,69,86,78,54,61,59,70,39,64,61,72,36,74,77,50,54,41,45,71,70,58,14,67,76,67,76,42,70,72,64,43,77,38,61,35,57,63,50,70,74,59,56,70,68,67,125

Mean predicted aligned error: 5.16 Å

Foldseek 3Di:
DAELQVVVVVVQADPVVSGGPPVVCVVVVHDPVPDDDYDHFFDFPFWQDPVNCVVVVHDGGHTDGHHHPPVRVVPDD

InterPro domains:
  IPR018484 Carbohydrate kinase FGGY, N-terminal [PF00370] (2-75)
  IPR043129 ATPase, nucleotide binding domain [SSF53067] (2-75)
  IPR050406 FGGY Carbohydrate Kinase [PTHR43095] (2-75)